Protein AF-A0AAW8L4X0-F1 (afdb_monomer)

Secondary structure (D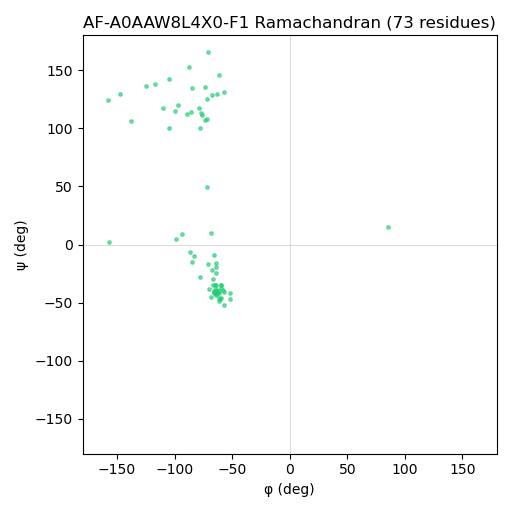SSP, 8-state):
---TT-S--S-----------S---HHHHHHHHHT--HHHHHHHHHHHTT--GGGS-HHHHHHHHHHHGGG----

Structure (mmCIF, N/CA/C/O backbone):
data_AF-A0AAW8L4X0-F1
#
_entry.id   AF-A0AAW8L4X0-F1
#
loop_
_atom_site.group_PDB
_atom_site.id
_atom_site.type_symbol
_atom_site.label_atom_id
_atom_site.label_alt_id
_atom_site.label_comp_id
_atom_site.label_asym_id
_atom_site.label_entity_id
_atom_site.label_seq_id
_atom_site.pdbx_PDB_ins_code
_atom_site.Cartn_x
_atom_site.Cartn_y
_atom_site.Cartn_z
_atom_site.occupancy
_atom_site.B_iso_or_equiv
_atom_site.auth_seq_id
_atom_site.auth_comp_id
_atom_site.auth_asym_id
_atom_site.auth_atom_id
_atom_site.pdbx_PDB_model_num
ATOM 1 N N . TYR A 1 1 ? 20.111 19.803 27.857 1.00 41.91 1 TYR A N 1
ATOM 2 C CA . TYR A 1 1 ? 18.723 20.289 27.793 1.00 41.91 1 TYR A CA 1
ATOM 3 C C . TYR A 1 1 ? 18.571 20.881 26.402 1.00 41.91 1 TYR A C 1
ATOM 5 O O . TYR A 1 1 ? 19.256 21.854 26.119 1.00 41.91 1 TYR A O 1
ATOM 13 N N . PHE A 1 2 ? 17.869 20.199 25.494 1.00 50.75 2 PHE A N 1
ATOM 14 C CA . PHE A 1 2 ? 17.600 20.715 24.148 1.00 50.75 2 PHE A CA 1
ATOM 15 C C . PHE A 1 2 ? 16.210 21.342 24.186 1.00 50.75 2 PHE A C 1
ATOM 17 O O . PHE A 1 2 ? 15.256 20.679 24.578 1.00 50.75 2 PHE A O 1
ATOM 24 N N . ASP A 1 3 ? 16.160 22.634 23.887 1.00 51.62 3 ASP A N 1
ATOM 25 C CA . ASP A 1 3 ? 14.979 23.489 23.975 1.00 51.62 3 ASP A CA 1
ATOM 26 C C . ASP A 1 3 ? 14.161 23.365 22.677 1.00 51.62 3 ASP A C 1
ATOM 28 O O . ASP A 1 3 ? 14.743 23.394 21.585 1.00 51.62 3 ASP A O 1
ATOM 32 N N . GLU A 1 4 ? 12.837 23.216 22.777 1.00 54.06 4 GLU A N 1
ATOM 33 C CA . GLU A 1 4 ? 11.884 23.012 21.664 1.00 54.06 4 GLU A CA 1
ATOM 34 C C . GLU A 1 4 ? 11.678 24.285 20.802 1.00 54.06 4 GLU A C 1
ATOM 36 O O . GLU A 1 4 ? 10.559 24.707 20.519 1.00 54.06 4 GLU A O 1
ATOM 41 N N . GLY A 1 5 ? 12.769 24.925 20.370 1.00 55.47 5 GLY A N 1
ATOM 42 C CA . GLY A 1 5 ? 12.740 26.159 19.573 1.00 55.47 5 GLY A CA 1
ATOM 43 C C . GLY A 1 5 ? 13.990 26.450 18.735 1.00 55.47 5 GLY A C 1
ATOM 44 O O . GLY A 1 5 ? 14.042 27.478 18.060 1.00 55.47 5 GLY A O 1
ATOM 45 N N . GLN A 1 6 ? 15.008 25.580 18.732 1.00 58.19 6 GLN A N 1
ATOM 46 C CA . GLN A 1 6 ? 16.173 25.760 17.857 1.00 58.19 6 GLN A CA 1
ATOM 47 C C . GLN A 1 6 ? 15.920 25.160 16.469 1.00 58.19 6 GLN A C 1
ATOM 49 O O . GLN A 1 6 ? 15.831 23.949 16.298 1.00 58.19 6 GLN A O 1
ATOM 54 N N . SER A 1 7 ? 15.868 26.028 15.456 1.00 58.91 7 SER A N 1
ATOM 55 C CA . SER A 1 7 ? 15.613 25.697 14.044 1.00 58.91 7 SER A CA 1
ATOM 56 C C . SER A 1 7 ? 16.728 24.893 13.345 1.00 58.91 7 SER A C 1
ATOM 58 O O . SER A 1 7 ? 16.693 24.759 12.124 1.00 58.91 7 SER A O 1
ATOM 60 N N . ASN A 1 8 ? 17.732 24.379 14.060 1.00 59.78 8 ASN A N 1
ATOM 61 C CA . ASN A 1 8 ? 18.840 23.659 13.437 1.00 59.78 8 ASN A CA 1
ATOM 62 C C . ASN A 1 8 ? 19.213 22.417 14.246 1.00 59.78 8 ASN A C 1
ATOM 64 O O . ASN A 1 8 ? 19.846 22.502 15.297 1.00 59.78 8 ASN A O 1
ATOM 68 N N . SER A 1 9 ? 18.841 21.251 13.717 1.00 67.56 9 SER A N 1
ATOM 69 C CA . SER A 1 9 ? 19.413 19.973 14.136 1.00 67.56 9 SER A CA 1
ATOM 70 C C . SER A 1 9 ? 20.939 20.028 13.950 1.00 67.56 9 SER A C 1
ATOM 72 O O . SER A 1 9 ? 21.392 20.396 12.864 1.00 67.56 9 SER A O 1
ATOM 74 N N . PRO A 1 10 ? 21.756 19.635 14.948 1.00 72.62 10 PRO A N 1
ATOM 75 C CA . PRO A 1 10 ? 23.212 19.547 14.791 1.00 72.62 10 PRO A CA 1
ATOM 76 C C . PRO A 1 10 ? 23.635 18.464 13.782 1.00 72.62 10 PRO A C 1
ATOM 78 O O . PRO A 1 10 ? 24.800 18.394 13.398 1.00 72.62 10 PRO A O 1
ATOM 81 N N . PHE A 1 11 ? 22.690 17.633 13.333 1.00 73.62 11 PHE A N 1
ATOM 82 C CA . PHE A 1 11 ? 22.877 16.632 12.293 1.00 73.62 11 PHE A CA 1
ATOM 83 C C . PHE A 1 11 ? 22.118 17.053 11.034 1.00 73.62 11 PHE A C 1
ATOM 85 O O . PHE A 1 11 ? 20.889 17.153 11.046 1.00 73.62 11 PHE A O 1
ATOM 92 N N . GLY A 1 12 ? 22.861 17.279 9.950 1.00 75.69 12 GLY A N 1
ATOM 93 C CA . GLY A 1 12 ? 22.331 17.538 8.616 1.00 75.69 12 GLY A CA 1
ATOM 94 C C . GLY A 1 12 ? 22.921 16.548 7.618 1.00 75.69 12 GLY A C 1
ATOM 95 O O . GLY A 1 12 ? 24.119 16.264 7.649 1.00 75.69 12 GLY A O 1
ATOM 96 N N . VAL A 1 13 ? 22.086 16.006 6.733 1.00 79.38 13 VAL A N 1
ATOM 97 C CA . VAL A 1 13 ? 22.558 15.172 5.622 1.00 79.38 13 VAL A CA 1
ATOM 98 C C . VAL A 1 13 ? 23.246 16.091 4.616 1.00 79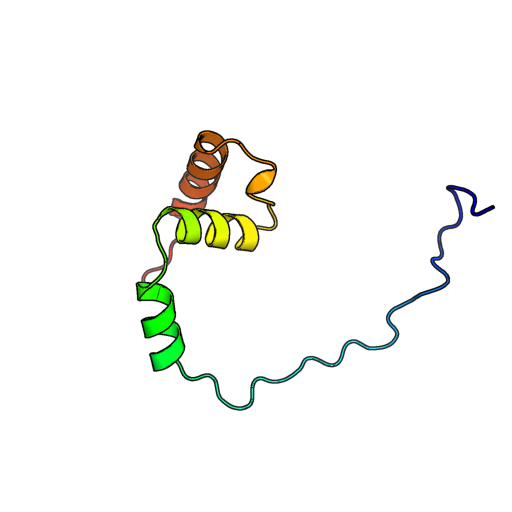.38 13 VAL A C 1
ATOM 100 O O . VAL A 1 13 ? 22.590 16.876 3.939 1.00 79.38 13 VAL A O 1
ATOM 103 N N . SER A 1 14 ? 24.574 16.019 4.533 1.00 82.00 14 SER A N 1
ATOM 104 C CA . SER A 1 14 ? 25.369 16.845 3.614 1.00 82.00 14 SER A CA 1
ATOM 105 C C . SER A 1 14 ? 25.339 16.331 2.174 1.00 82.00 14 SER A C 1
ATOM 107 O O . SER A 1 14 ? 25.492 17.110 1.236 1.00 82.00 14 SER A O 1
ATOM 109 N N . LEU A 1 15 ? 25.144 15.022 1.989 1.00 79.44 15 LEU A N 1
ATOM 110 C CA . LEU A 1 15 ? 25.071 14.392 0.678 1.00 79.44 15 LEU A CA 1
ATOM 111 C C . LEU A 1 15 ? 24.315 13.064 0.757 1.00 79.44 15 LEU A C 1
ATOM 113 O O . LEU A 1 15 ? 24.718 12.153 1.478 1.00 79.44 15 LEU A O 1
ATOM 117 N N . LEU A 1 16 ? 23.267 12.930 -0.052 1.00 78.94 16 LEU A N 1
ATOM 118 C CA . LEU A 1 16 ? 22.608 11.657 -0.319 1.00 78.94 16 LEU A CA 1
ATOM 119 C C . LEU A 1 16 ? 23.028 11.201 -1.721 1.00 78.94 16 LEU A C 1
ATOM 121 O O . LEU A 1 16 ? 22.521 11.714 -2.717 1.00 78.94 16 LEU A O 1
ATOM 125 N N . LYS A 1 17 ? 23.990 10.276 -1.823 1.00 79.75 17 LYS A N 1
ATOM 126 C CA . LYS A 1 17 ? 24.315 9.655 -3.116 1.00 79.75 17 LYS A CA 1
ATOM 127 C C . LYS A 1 17 ? 23.271 8.575 -3.410 1.00 79.75 17 LYS A C 1
ATOM 129 O O . LYS A 1 17 ? 23.207 7.614 -2.643 1.00 79.75 17 LYS A O 1
ATOM 134 N N . PRO A 1 18 ? 22.475 8.690 -4.486 1.00 74.69 18 PRO A N 1
ATOM 135 C CA . PRO A 1 18 ? 21.580 7.612 -4.873 1.00 74.69 18 PRO A CA 1
ATOM 136 C C . PRO A 1 18 ? 22.414 6.380 -5.235 1.00 74.69 18 PRO A C 1
ATOM 138 O O . PRO A 1 18 ? 23.366 6.466 -6.014 1.00 74.69 18 PRO A O 1
ATOM 141 N N . ILE A 1 19 ? 22.066 5.234 -4.657 1.00 77.56 19 ILE A N 1
ATOM 142 C CA . ILE A 1 19 ? 22.625 3.950 -5.070 1.00 77.56 19 ILE A CA 1
ATOM 143 C C . ILE A 1 19 ? 21.907 3.583 -6.365 1.00 77.56 19 ILE A C 1
ATOM 145 O O . ILE A 1 19 ? 20.696 3.378 -6.373 1.00 77.56 19 ILE A O 1
ATOM 149 N N . GLN A 1 20 ? 22.645 3.559 -7.471 1.00 74.00 20 GLN A N 1
ATOM 150 C CA . GLN A 1 20 ? 22.113 3.042 -8.726 1.00 74.00 20 GLN A CA 1
ATOM 151 C C . GLN A 1 20 ? 22.010 1.524 -8.598 1.00 74.00 20 GLN A C 1
ATOM 153 O O . GLN A 1 20 ? 22.999 0.874 -8.264 1.00 74.00 20 GLN A O 1
ATOM 158 N N . MET A 1 21 ? 20.825 0.968 -8.846 1.00 76.38 21 MET A N 1
ATOM 159 C CA . MET A 1 21 ? 20.633 -0.477 -8.970 1.00 76.38 21 MET A CA 1
ATOM 160 C C . MET A 1 21 ? 21.235 -0.895 -10.321 1.00 76.38 21 MET A C 1
ATOM 162 O O . MET A 1 21 ? 20.666 -0.543 -11.352 1.00 76.38 21 MET A O 1
ATOM 166 N N . PRO A 1 22 ? 22.401 -1.571 -10.354 1.00 71.75 22 PRO A N 1
ATOM 167 C CA . PRO A 1 22 ? 23.178 -1.737 -11.584 1.00 71.75 22 PRO A CA 1
ATOM 168 C C . PRO A 1 22 ? 22.469 -2.613 -12.619 1.00 71.75 22 PRO A C 1
ATOM 170 O O . PRO A 1 22 ? 22.656 -2.395 -13.807 1.00 71.7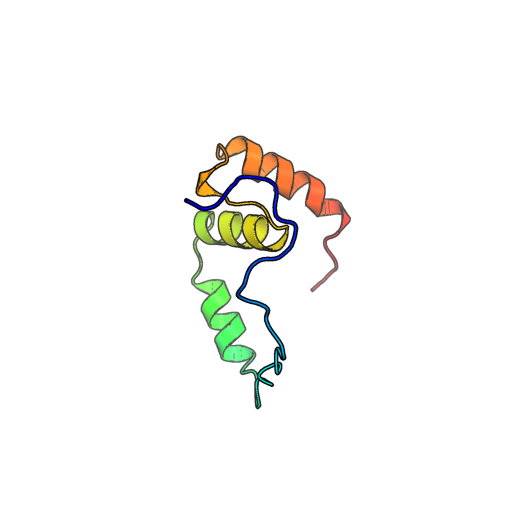5 22 PRO A O 1
ATOM 173 N N . ASN A 1 23 ? 21.643 -3.561 -12.170 1.00 75.50 23 ASN A N 1
ATOM 174 C CA . ASN A 1 23 ? 20.707 -4.329 -12.982 1.00 75.50 23 ASN A CA 1
ATOM 175 C C . ASN A 1 23 ? 19.481 -4.646 -12.117 1.00 75.50 23 ASN A C 1
ATOM 177 O O . ASN A 1 23 ? 19.633 -5.138 -10.999 1.00 75.50 23 ASN A O 1
ATOM 181 N N . MET A 1 24 ? 18.278 -4.369 -12.617 1.00 80.44 24 MET A N 1
ATOM 182 C CA . MET A 1 24 ? 17.030 -4.765 -11.963 1.00 80.44 24 MET A CA 1
ATOM 183 C C . MET A 1 24 ? 16.506 -6.027 -12.645 1.00 80.44 24 MET A C 1
ATOM 185 O O . MET A 1 24 ? 16.175 -6.000 -13.830 1.00 80.44 24 MET A O 1
ATOM 189 N N . ASN A 1 25 ? 16.466 -7.140 -11.912 1.00 88.38 25 ASN A N 1
ATOM 190 C CA . ASN A 1 25 ? 15.903 -8.387 -12.417 1.00 88.38 25 ASN A CA 1
ATOM 191 C C . ASN A 1 25 ? 14.369 -8.319 -12.360 1.00 88.38 25 ASN A C 1
ATOM 193 O O . ASN A 1 25 ? 13.765 -8.484 -11.299 1.00 88.38 25 ASN A O 1
ATOM 197 N N . MET A 1 26 ? 13.744 -8.044 -13.505 1.00 89.19 26 MET A N 1
ATOM 198 C CA . MET A 1 26 ? 12.290 -7.901 -13.594 1.00 89.19 26 MET A CA 1
ATOM 199 C C . MET A 1 26 ? 11.555 -9.218 -13.329 1.00 89.19 26 MET A C 1
ATOM 201 O O . MET A 1 26 ? 10.505 -9.199 -12.691 1.00 89.19 26 MET A O 1
ATOM 205 N N . ASP A 1 27 ? 12.118 -10.357 -13.739 1.00 92.69 27 ASP A N 1
ATOM 206 C CA . ASP A 1 27 ? 11.489 -11.671 -13.551 1.00 92.69 27 ASP A CA 1
ATOM 207 C C . ASP A 1 27 ? 11.396 -12.039 -12.068 1.00 92.69 27 ASP A C 1
ATOM 209 O O . ASP A 1 27 ? 10.372 -12.537 -11.591 1.00 92.69 27 ASP A O 1
ATOM 213 N N . GLU A 1 28 ? 12.451 -11.738 -11.314 1.00 91.44 28 GLU A N 1
ATOM 214 C CA . GLU A 1 28 ? 12.480 -11.920 -9.864 1.00 91.44 28 GLU A CA 1
ATOM 215 C C . GLU A 1 28 ? 11.484 -10.988 -9.166 1.00 91.44 28 GLU A C 1
ATOM 217 O O . GLU A 1 28 ? 10.739 -11.429 -8.288 1.00 91.44 28 GLU A O 1
ATOM 222 N N . LEU A 1 29 ? 11.396 -9.727 -9.604 1.00 89.69 29 LEU A N 1
ATOM 223 C CA . LEU A 1 29 ? 10.418 -8.774 -9.080 1.00 89.69 29 LEU A CA 1
ATOM 224 C C . LEU A 1 29 ? 8.978 -9.253 -9.315 1.00 89.69 29 LEU A C 1
ATOM 226 O O . LEU A 1 29 ? 8.159 -9.223 -8.394 1.00 89.69 29 LEU A O 1
ATOM 230 N N . PHE A 1 30 ? 8.653 -9.705 -10.528 1.00 91.44 30 PHE A N 1
ATOM 231 C CA . PHE A 1 30 ? 7.319 -10.217 -10.850 1.00 91.44 30 PHE A CA 1
ATOM 232 C C . PHE A 1 30 ? 6.991 -11.494 -10.070 1.00 91.44 30 PHE A C 1
ATOM 234 O O . PHE A 1 30 ? 5.883 -11.619 -9.543 1.00 91.44 30 PHE A O 1
ATOM 241 N N . SER A 1 31 ? 7.963 -12.396 -9.920 1.00 94.31 31 SER A N 1
ATOM 242 C CA . SER A 1 31 ? 7.807 -13.622 -9.129 1.00 94.31 31 SER A CA 1
ATOM 243 C C . SER A 1 31 ? 7.572 -13.316 -7.646 1.00 94.31 31 SER A C 1
ATOM 245 O O . SER A 1 31 ? 6.677 -13.890 -7.028 1.00 94.31 31 SER A O 1
ATOM 247 N N . GLY A 1 32 ? 8.316 -12.360 -7.081 1.00 93.06 32 GLY A N 1
ATOM 248 C CA . GLY A 1 32 ? 8.137 -11.916 -5.697 1.00 93.06 32 GLY A CA 1
ATOM 249 C C . GLY A 1 32 ? 6.781 -11.247 -5.460 1.00 93.06 32 GLY A C 1
ATOM 250 O O . GLY A 1 32 ? 6.119 -11.527 -4.462 1.00 93.06 32 GLY A O 1
ATOM 251 N N . ARG A 1 33 ? 6.315 -10.423 -6.408 1.00 93.19 33 ARG A N 1
ATOM 252 C CA . ARG A 1 33 ? 4.982 -9.793 -6.367 1.00 93.19 33 ARG A CA 1
ATOM 253 C C . ARG A 1 33 ? 3.850 -10.820 -6.290 1.00 93.19 33 ARG A C 1
ATOM 255 O O . ARG A 1 33 ? 2.884 -10.600 -5.563 1.00 93.19 33 ARG A O 1
ATOM 262 N N . ALA A 1 34 ? 3.968 -11.931 -7.015 1.00 93.19 34 ALA A N 1
ATOM 263 C CA . ALA A 1 34 ? 2.963 -12.994 -7.009 1.00 93.19 34 ALA A CA 1
ATOM 264 C C . ALA A 1 34 ? 2.861 -13.731 -5.659 1.00 93.19 34 ALA A C 1
ATOM 266 O O . ALA A 1 34 ? 1.826 -14.327 -5.372 1.00 93.19 34 ALA A O 1
ATOM 267 N N . ALA A 1 35 ? 3.905 -13.681 -4.826 1.00 95.19 35 ALA A N 1
ATOM 268 C CA . ALA A 1 35 ? 3.931 -14.332 -3.517 1.00 95.19 35 ALA A CA 1
ATOM 269 C C . ALA A 1 35 ? 3.266 -13.510 -2.396 1.00 95.19 35 ALA A C 1
ATOM 271 O O . ALA A 1 35 ? 3.089 -14.023 -1.291 1.00 95.19 35 ALA A O 1
ATOM 272 N N . LEU A 1 36 ? 2.914 -12.245 -2.652 1.00 96.25 36 LEU A N 1
ATOM 273 C CA . LEU A 1 36 ? 2.286 -11.387 -1.651 1.00 96.25 36 LEU A CA 1
ATOM 274 C C . LEU A 1 36 ? 0.827 -11.784 -1.408 1.00 96.25 36 LEU A C 1
ATOM 276 O O . LEU A 1 36 ? 0.047 -11.968 -2.346 1.00 96.25 36 LEU A O 1
ATOM 280 N N . SER A 1 37 ? 0.438 -11.843 -0.135 1.00 97.62 37 SER A N 1
ATOM 281 C CA . SER A 1 37 ? -0.969 -11.976 0.245 1.00 97.62 37 SER A CA 1
ATOM 282 C C . SER A 1 37 ? -1.753 -10.689 -0.041 1.00 97.62 37 SER A C 1
ATOM 284 O O . SER A 1 37 ? -1.182 -9.614 -0.239 1.00 97.62 37 SER A O 1
ATOM 286 N N . THR A 1 38 ? -3.085 -10.771 -0.016 1.00 95.38 38 THR A N 1
ATOM 287 C CA . THR A 1 38 ? -3.959 -9.597 -0.174 1.00 95.38 38 THR A CA 1
ATOM 288 C C . THR A 1 38 ? -3.677 -8.515 0.873 1.00 95.38 38 THR A C 1
ATOM 290 O O . THR A 1 38 ? -3.616 -7.337 0.524 1.00 95.38 38 THR A O 1
ATOM 293 N N . ASP A 1 39 ? -3.444 -8.899 2.132 1.00 96.12 39 ASP A N 1
ATOM 294 C CA . ASP A 1 39 ? -3.105 -7.950 3.199 1.00 96.12 39 ASP A CA 1
ATOM 295 C C . ASP A 1 39 ? -1.771 -7.253 2.934 1.00 96.12 39 ASP A C 1
ATOM 297 O O . ASP A 1 39 ? -1.669 -6.032 3.052 1.00 96.12 39 ASP A O 1
ATOM 301 N N . GLN A 1 40 ? -0.758 -8.009 2.505 1.00 96.50 40 GLN A N 1
ATOM 302 C CA . GLN A 1 40 ? 0.549 -7.447 2.171 1.00 96.50 40 GLN A CA 1
ATOM 303 C C . GLN A 1 40 ? 0.462 -6.491 0.978 1.00 96.50 40 GLN A C 1
ATOM 305 O O . GLN A 1 40 ? 1.096 -5.434 0.991 1.00 9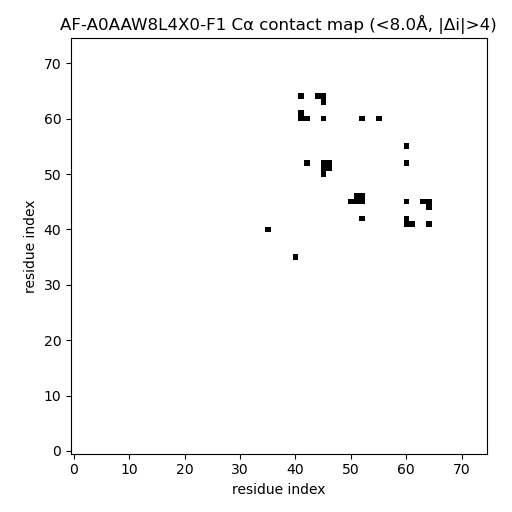6.50 40 GLN A O 1
ATOM 310 N N . TRP A 1 41 ? -0.360 -6.816 -0.022 1.00 96.19 41 TRP A N 1
ATOM 311 C CA . TRP A 1 41 ? -0.648 -5.922 -1.141 1.00 96.19 41 TRP A CA 1
ATOM 312 C C . TRP A 1 41 ? -1.306 -4.621 -0.690 1.00 96.19 41 TRP A C 1
ATOM 314 O O . TRP A 1 41 ? -0.844 -3.541 -1.067 1.00 96.19 41 TRP A O 1
ATOM 324 N N . ARG A 1 42 ? -2.346 -4.707 0.148 1.00 96.12 42 ARG A N 1
ATOM 325 C CA . ARG A 1 42 ? -3.033 -3.533 0.701 1.00 96.12 42 ARG A CA 1
ATOM 326 C C . ARG A 1 42 ? -2.049 -2.635 1.445 1.00 96.12 42 ARG A C 1
ATOM 328 O O . ARG A 1 42 ? -1.955 -1.447 1.146 1.00 96.12 42 ARG A O 1
ATOM 335 N N . GLU A 1 43 ? -1.284 -3.200 2.372 1.00 96.38 43 GLU A N 1
ATOM 336 C CA . GLU A 1 43 ? -0.317 -2.438 3.159 1.00 96.38 43 GLU A CA 1
ATOM 337 C C . GLU A 1 43 ? 0.794 -1.815 2.308 1.00 96.38 43 GLU A C 1
ATOM 339 O O . GLU A 1 43 ? 1.191 -0.674 2.551 1.00 96.38 43 GLU A O 1
ATOM 344 N N . SER A 1 44 ? 1.298 -2.544 1.308 1.00 95.56 44 SER A N 1
ATOM 345 C CA . SER A 1 44 ? 2.336 -2.048 0.399 1.00 95.56 44 SER A CA 1
ATOM 346 C C . SER A 1 44 ? 1.851 -0.829 -0.390 1.00 95.56 44 SER A C 1
ATOM 348 O O . SER A 1 44 ? 2.537 0.195 -0.431 1.00 95.56 44 SER A O 1
ATOM 350 N N . LEU A 1 45 ? 0.634 -0.894 -0.938 1.00 95.25 45 LEU A N 1
ATOM 351 C CA . LEU A 1 45 ? 0.031 0.217 -1.673 1.00 95.25 45 LEU A CA 1
ATOM 352 C C . LEU A 1 45 ? -0.240 1.424 -0.762 1.00 95.25 45 LEU A C 1
ATOM 354 O O . LEU A 1 45 ? 0.054 2.554 -1.148 1.00 95.25 45 LEU A O 1
ATOM 358 N N . ILE A 1 46 ? -0.707 1.205 0.469 1.00 97.38 46 ILE A N 1
ATOM 359 C CA . ILE A 1 46 ? -0.904 2.280 1.455 1.00 97.38 46 ILE A CA 1
ATOM 360 C C . ILE A 1 46 ? 0.424 2.964 1.824 1.00 97.38 46 ILE A C 1
ATOM 362 O O . ILE A 1 46 ? 0.488 4.195 1.852 1.00 97.38 46 ILE A O 1
ATOM 366 N N . ARG A 1 47 ? 1.514 2.207 2.015 1.00 96.31 47 ARG A N 1
ATOM 367 C CA . ARG A 1 47 ? 2.845 2.802 2.250 1.00 96.31 47 ARG A CA 1
ATOM 368 C C . ARG A 1 47 ? 3.355 3.590 1.046 1.00 96.31 47 ARG A C 1
ATOM 370 O O . ARG A 1 47 ? 3.986 4.626 1.236 1.00 96.31 47 ARG A O 1
ATOM 377 N N . SER A 1 48 ? 3.053 3.155 -0.181 1.00 94.75 48 SER A N 1
ATOM 378 C CA . SER A 1 48 ? 3.490 3.860 -1.399 1.00 94.75 48 SER A CA 1
ATOM 379 C C . SER A 1 48 ? 2.898 5.266 -1.552 1.00 94.75 48 SER A C 1
ATOM 381 O O . SER A 1 48 ? 3.526 6.123 -2.167 1.00 94.75 48 SER A O 1
ATOM 383 N N . ILE A 1 49 ? 1.739 5.531 -0.937 1.00 94.38 49 ILE A N 1
ATOM 384 C CA . ILE A 1 49 ? 1.118 6.865 -0.895 1.00 94.38 49 ILE A CA 1
ATOM 385 C C . ILE A 1 49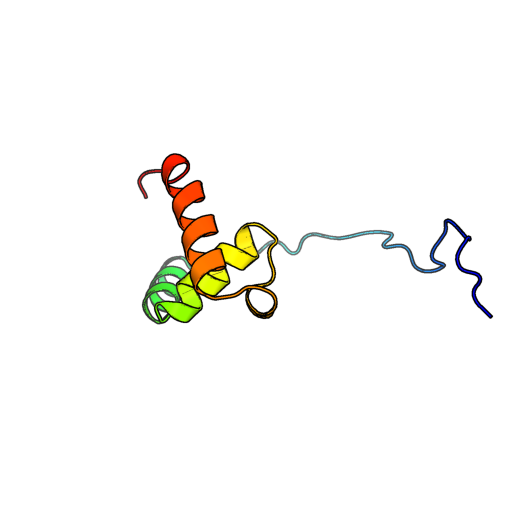 ? 1.501 7.665 0.364 1.00 94.38 49 ILE A C 1
ATOM 387 O O . ILE A 1 49 ? 0.932 8.723 0.619 1.00 94.38 49 ILE A O 1
ATOM 391 N N . GLY A 1 50 ? 2.459 7.169 1.157 1.00 94.94 50 GLY A N 1
ATOM 392 C CA . GLY A 1 50 ? 3.000 7.854 2.335 1.00 94.94 50 GLY A CA 1
ATOM 393 C C . GLY A 1 50 ? 2.218 7.645 3.636 1.00 94.94 50 GLY A C 1
ATOM 394 O O . GLY A 1 50 ? 2.434 8.386 4.591 1.00 94.94 50 GLY A O 1
ATOM 395 N N . MET A 1 51 ? 1.320 6.658 3.696 1.00 96.25 51 MET A N 1
ATOM 396 C CA . MET A 1 51 ? 0.501 6.370 4.879 1.00 96.25 51 MET A CA 1
ATOM 397 C C . MET A 1 51 ? 1.022 5.125 5.615 1.00 96.25 51 MET A C 1
ATOM 399 O O . MET A 1 51 ? 1.408 4.153 4.974 1.00 96.25 51 MET A O 1
ATOM 403 N N . GLU A 1 52 ? 0.997 5.116 6.953 1.00 96.62 52 GLU A N 1
ATOM 404 C CA . GLU A 1 52 ? 1.387 3.942 7.754 1.00 96.62 52 GLU A CA 1
ATOM 405 C C . GLU A 1 52 ? 0.174 3.021 8.010 1.00 96.62 52 GLU A C 1
ATOM 407 O O . GLU A 1 52 ? -0.724 3.413 8.765 1.00 96.62 52 GLU A O 1
ATOM 412 N N . PRO A 1 53 ? 0.121 1.796 7.443 1.00 96.25 53 PRO A N 1
ATOM 413 C CA . PRO A 1 53 ? -1.039 0.913 7.561 1.00 96.25 53 PRO A CA 1
ATOM 414 C C . PRO A 1 53 ? -1.393 0.543 9.000 1.00 96.25 53 PRO A C 1
ATOM 416 O O . PRO A 1 53 ? -2.574 0.504 9.335 1.00 96.25 53 PRO A O 1
ATOM 419 N N . ALA A 1 54 ? -0.398 0.340 9.873 1.00 96.25 54 ALA A N 1
ATOM 420 C CA . ALA A 1 54 ? -0.639 -0.032 11.269 1.00 96.25 54 ALA A CA 1
ATOM 421 C C . ALA A 1 54 ? -1.376 1.062 12.068 1.00 96.25 54 ALA A C 1
ATOM 423 O O . ALA A 1 54 ? -1.974 0.780 13.105 1.00 9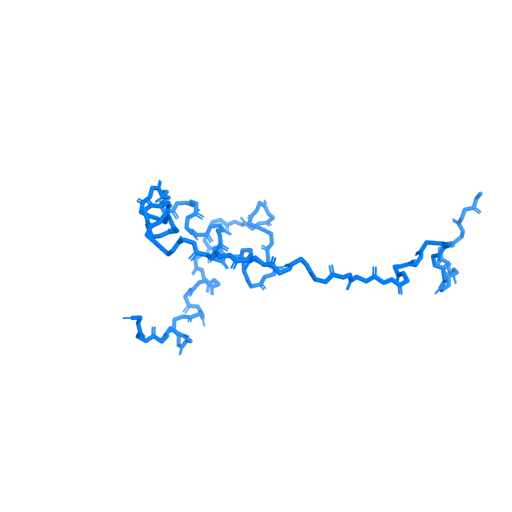6.25 54 ALA A O 1
ATOM 424 N N . SER A 1 55 ? -1.355 2.308 11.583 1.00 97.06 55 SER A N 1
ATOM 425 C CA . SER A 1 55 ? -2.077 3.433 12.190 1.00 97.06 55 SER A CA 1
ATOM 426 C C . SER A 1 55 ? -3.533 3.561 11.716 1.00 97.06 55 SER A C 1
ATOM 428 O O . SER A 1 55 ? -4.286 4.382 12.244 1.00 97.06 55 SER A O 1
ATOM 430 N N . LEU A 1 56 ? -3.952 2.756 10.731 1.00 96.62 56 LEU A N 1
ATOM 431 C CA . LEU A 1 56 ? -5.254 2.845 10.077 1.00 96.62 56 LEU A CA 1
ATOM 432 C C . LEU A 1 56 ? -6.082 1.583 10.307 1.00 96.62 56 LEU A C 1
ATOM 434 O O . LEU A 1 56 ? -5.602 0.462 10.146 1.00 96.62 56 LEU A O 1
ATOM 438 N N . LYS A 1 57 ? -7.378 1.769 10.573 1.00 97.25 57 LYS A N 1
ATOM 439 C CA . LYS A 1 57 ? -8.347 0.669 10.494 1.00 97.25 57 LYS A CA 1
ATOM 440 C C . LYS A 1 57 ? -8.388 0.124 9.070 1.00 97.25 57 LYS A C 1
ATOM 442 O O . LYS A 1 57 ? -8.297 0.891 8.111 1.00 97.25 57 LYS A O 1
ATOM 447 N N . GLU A 1 58 ? -8.606 -1.176 8.948 1.00 95.94 58 GLU A N 1
ATOM 448 C CA . GLU A 1 58 ? -8.661 -1.869 7.662 1.00 95.94 58 GLU A CA 1
ATOM 449 C C . GLU A 1 58 ? -9.631 -1.210 6.662 1.00 95.94 58 GLU A C 1
ATOM 451 O O . GLU A 1 58 ? -9.243 -0.913 5.534 1.00 95.94 58 GLU A O 1
ATOM 456 N N . ASP A 1 59 ? -10.850 -0.868 7.086 1.00 97.56 59 ASP A N 1
ATOM 457 C CA . ASP A 1 59 ? -11.839 -0.214 6.215 1.00 97.56 59 ASP A CA 1
ATOM 458 C C . ASP A 1 59 ? -11.350 1.129 5.656 1.00 97.56 59 ASP A C 1
ATOM 460 O O . ASP A 1 59 ? -11.648 1.494 4.518 1.00 97.56 59 ASP A O 1
ATOM 464 N N . VAL A 1 60 ? -10.570 1.877 6.442 1.00 97.62 60 VAL A N 1
ATOM 465 C CA . VAL A 1 60 ? -10.005 3.163 6.013 1.00 97.62 60 VAL A CA 1
ATOM 466 C C . VAL A 1 60 ? -8.932 2.937 4.951 1.00 97.62 60 VAL A C 1
ATOM 468 O O . VAL A 1 60 ? -8.876 3.689 3.979 1.00 97.62 60 VAL A O 1
ATOM 471 N N . GLN A 1 61 ? -8.128 1.878 5.085 1.00 97.19 61 GLN A N 1
ATOM 472 C CA . GLN A 1 61 ? -7.167 1.487 4.052 1.00 97.19 61 GLN A CA 1
ATOM 473 C C . GLN A 1 61 ? -7.896 1.175 2.736 1.00 97.19 61 GLN A C 1
ATOM 475 O O . GLN A 1 61 ? -7.530 1.708 1.690 1.00 97.19 61 GLN A O 1
ATOM 480 N N . TRP A 1 62 ? -8.993 0.413 2.783 1.00 97.00 62 TRP A N 1
ATOM 481 C CA .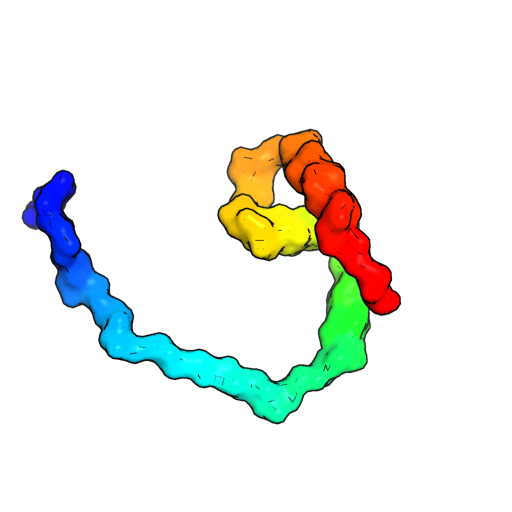 TRP A 1 62 ? -9.806 0.128 1.595 1.00 97.00 62 TRP A CA 1
ATOM 482 C C . TRP A 1 62 ? -10.409 1.386 0.960 1.00 97.00 62 TRP A C 1
ATOM 484 O O . TRP A 1 62 ? -10.361 1.546 -0.260 1.00 97.00 62 TRP A O 1
ATOM 494 N N . GLN A 1 63 ? -10.913 2.323 1.765 1.00 97.56 63 GLN A N 1
ATOM 495 C CA . GLN A 1 63 ? -11.426 3.599 1.257 1.00 97.56 63 GLN A CA 1
ATOM 496 C C . GLN A 1 63 ? -10.340 4.465 0.603 1.00 97.56 63 G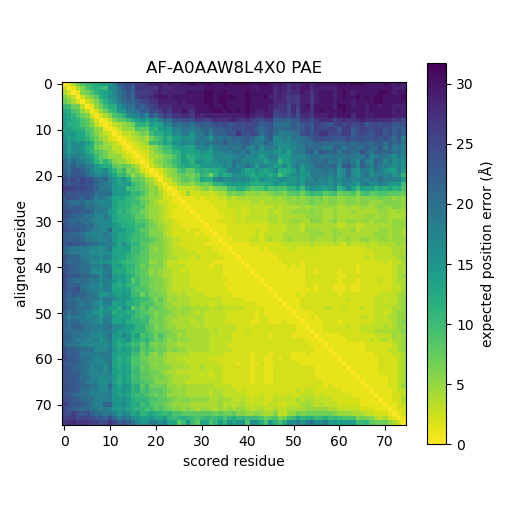LN A C 1
ATOM 498 O O . GLN A 1 63 ? -10.630 5.197 -0.345 1.00 97.56 63 GLN A O 1
ATOM 503 N N . LEU A 1 64 ? -9.106 4.441 1.113 1.00 96.44 64 LEU A N 1
ATOM 504 C CA . LEU A 1 64 ? -7.981 5.149 0.497 1.00 96.44 64 LEU A CA 1
ATOM 505 C C . LEU A 1 64 ? -7.600 4.506 -0.838 1.00 96.44 64 LEU A C 1
ATOM 507 O O . LEU A 1 64 ? -7.482 5.220 -1.829 1.00 96.44 64 LEU A O 1
ATOM 511 N N . LEU A 1 65 ? -7.513 3.174 -0.897 1.00 96.31 65 LEU A N 1
ATOM 512 C CA . LEU A 1 65 ? -7.247 2.460 -2.149 1.00 96.31 65 LEU A CA 1
ATOM 513 C C . LEU A 1 65 ? -8.337 2.696 -3.200 1.00 96.31 65 LEU A C 1
ATOM 515 O O . LEU A 1 65 ? -8.021 2.919 -4.365 1.00 96.31 65 LEU A O 1
ATOM 519 N N . ALA A 1 66 ? -9.611 2.734 -2.805 1.00 96.81 66 ALA A N 1
ATOM 520 C CA . ALA A 1 66 ? -10.709 3.031 -3.724 1.00 96.81 66 ALA A CA 1
ATOM 521 C C . ALA A 1 66 ? -10.565 4.416 -4.387 1.00 96.81 66 ALA A C 1
ATOM 523 O O . ALA A 1 66 ? -10.888 4.578 -5.563 1.00 96.81 66 ALA A O 1
ATOM 524 N N . ARG A 1 67 ? -10.022 5.409 -3.669 1.00 96.19 67 ARG A N 1
ATOM 525 C CA . ARG A 1 67 ? -9.724 6.742 -4.227 1.00 96.19 67 ARG A CA 1
ATOM 526 C C . ARG A 1 67 ? -8.554 6.734 -5.210 1.00 96.19 67 ARG A C 1
ATOM 528 O O . ARG A 1 67 ? -8.428 7.682 -5.977 1.00 96.19 67 ARG A O 1
ATOM 535 N N . MET A 1 68 ? -7.731 5.686 -5.201 1.00 94.50 68 MET A N 1
ATOM 536 C CA . MET A 1 68 ? -6.614 5.522 -6.132 1.00 94.50 68 MET A CA 1
ATOM 537 C C . MET A 1 68 ? -7.033 4.892 -7.467 1.00 94.50 68 MET A C 1
ATOM 539 O O . MET A 1 68 ? -6.287 4.999 -8.434 1.00 94.50 68 MET A O 1
ATOM 543 N N . VAL A 1 69 ? -8.225 4.286 -7.552 1.00 94.38 69 VAL A N 1
ATOM 544 C CA . VAL A 1 69 ? -8.732 3.626 -8.773 1.00 94.38 69 VAL A CA 1
ATOM 545 C C . VAL A 1 69 ? -8.664 4.517 -10.027 1.00 94.38 69 VAL A C 1
ATOM 547 O O . VAL A 1 69 ? -8.238 4.010 -11.061 1.00 94.38 69 VAL A O 1
ATOM 550 N N . PRO A 1 70 ? -8.992 5.826 -9.984 1.00 95.81 70 PRO A N 1
ATOM 551 C CA . PRO A 1 70 ? -8.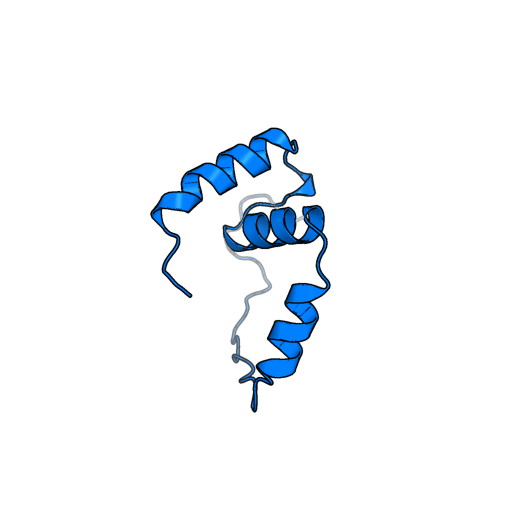878 6.699 -11.157 1.00 95.81 70 PRO A CA 1
ATOM 552 C C . PRO A 1 70 ? -7.450 6.907 -11.681 1.00 95.81 70 PRO A C 1
ATOM 554 O O . PRO A 1 70 ? -7.293 7.391 -12.795 1.00 95.81 70 PRO A O 1
ATOM 557 N N . PHE A 1 71 ? -6.423 6.582 -10.890 1.00 91.56 71 PHE A N 1
ATOM 558 C CA . PHE A 1 71 ? -5.010 6.726 -11.258 1.00 91.56 71 PHE A CA 1
ATOM 559 C C . PHE A 1 71 ? -4.383 5.409 -11.735 1.00 91.56 71 PHE A C 1
ATOM 561 O O . PHE A 1 71 ? -3.172 5.339 -11.937 1.00 91.56 71 PHE A O 1
ATOM 568 N N . VAL A 1 72 ? -5.179 4.343 -11.861 1.00 90.69 72 VAL A N 1
ATOM 569 C CA . VAL A 1 72 ? -4.702 3.053 -12.358 1.00 90.69 72 VAL A CA 1
ATOM 570 C C . VAL A 1 72 ? -4.544 3.138 -13.873 1.00 90.69 72 VAL A C 1
ATOM 572 O O . VAL A 1 72 ? -5.525 3.219 -14.606 1.00 90.69 72 VAL A O 1
ATOM 575 N N . GLU A 1 73 ? -3.297 3.087 -14.327 1.00 91.00 73 GLU A N 1
ATOM 576 C CA . GLU A 1 73 ? -2.943 2.941 -15.737 1.00 91.00 73 GLU A CA 1
ATOM 577 C C . GLU A 1 73 ? -2.888 1.458 -16.119 1.00 91.00 73 GLU A C 1
ATOM 579 O O . GLU A 1 73 ? -2.627 0.587 -15.283 1.00 91.00 73 GLU A O 1
ATOM 584 N N . ASN A 1 74 ? -3.136 1.165 -17.395 1.00 82.19 74 ASN A N 1
ATOM 585 C CA . ASN A 1 74 ? -3.053 -0.203 -17.892 1.00 82.19 74 ASN A CA 1
ATOM 586 C C . ASN A 1 74 ? -1.587 -0.666 -17.857 1.00 82.19 74 ASN A C 1
ATOM 588 O O . ASN A 1 74 ? -0.706 0.044 -18.345 1.00 82.19 74 ASN A O 1
ATOM 592 N N . ASN A 1 75 ? -1.343 -1.828 -17.250 1.00 65.88 75 ASN A N 1
ATOM 593 C CA . ASN A 1 75 ? -0.005 -2.389 -17.043 1.00 65.88 75 ASN A CA 1
ATOM 594 C C . ASN A 1 75 ? 0.418 -3.318 -18.182 1.00 65.88 75 ASN A C 1
ATOM 596 O O . ASN A 1 75 ? -0.468 -4.016 -18.726 1.00 65.88 75 ASN A O 1
#

Mean predicted aligned error: 10.49 Å

pLDDT: mean 86.02, std 14.1, range [41.91, 97.62]

Sequence (75 aa):
YFDEGQSNSPFGVSLLKPIQMPNMNMDELFSGRAALSTDQWRESLIRSIGMEPASLKEDVQWQLLARMVPFVENN

Solvent-accessible surface area (backbone atoms only — not comparable to full-atom values): 5157 Å² total; per-residue (Å²): 137,86,67,101,76,68,96,64,70,96,74,72,89,89,73,86,79,82,82,76,75,91,72,80,64,62,68,60,52,54,55,54,59,70,70,52,50,72,68,54,49,53,41,52,55,39,43,75,76,74,42,66,50,93,84,46,59,69,70,57,52,52,56,54,53,61,70,45,56,88,74,66,71,92,129

Radius of gyration: 18.83 Å; Cα contacts (8 Å, |Δi|>4): 17; chains: 1; bounding box: 37×40×46 Å

Foldseek 3Di:
DDDPDDPDDPDDDPDDDDDDPPDDDVVVVVVVVVPDDPVRVLQVVCVVVPHHVVVDDPVVSVVVVVVCVVVDDDD

Nearest PDB structures (foldseek):
  2me0-assembly1_A  TM=2.562E-01  e=7.839E+00  Homo sapiens
  7qho-assembly1_I  TM=2.590E-01  e=7.839E+00  Corynebacterium glutamicum ATCC 13032